Protein AF-A0A150QXA4-F1 (afdb_monomer_lite)

Organism: Sorangium cellulosum (NCBI:txid56)

pLDDT: mean 90.13, std 15.25, range [42.38, 98.69]

Foldseek 3Di:
DPPPDQDPDDPPVVLVVQLQVLLQVQLQVQLVLLLVLCVLAVCCCVPVVVCVPPPDDSSVSSSNVRSVVRRVLSSVLSNLLVVVVNVDPPRDPVVLVVLLVVLLVVQLVPQLVCQLVCVVPCQVVVCVPPDDPCNSSSSSSSVSNVVSNVRSNVCSSPDDPDDPPPPPDDD

Secondary structure (DSSP, 8-state):
----PPPPPPPHHHHHHHHHHHHHHHHHHHHHHHHHHHHH-HHIIIIIS-GGG-SS-HHHHHHHHHHHHHHHHHHHHHHHHHHHHHH-TT--HHHHHHHHHHHHHHHHHHHHHHHHHH-TT-HHHHTTTTS-TTHHHHHHHHHHHHHHHHHHHHHHHHS--------PPP-

Radius of gyration: 20.61 Å; chains: 1; bounding box: 60×39×61 Å

Structure (mmCIF, N/CA/C/O backbone):
data_AF-A0A150QXA4-F1
#
_entry.id   AF-A0A150QXA4-F1
#
loop_
_atom_site.group_PDB
_atom_site.id
_atom_site.type_symbol
_atom_site.label_atom_id
_atom_site.label_alt_id
_atom_site.label_comp_id
_atom_site.label_asym_id
_atom_site.label_entity_id
_atom_site.label_seq_id
_atom_site.pdbx_PDB_ins_code
_atom_site.Cartn_x
_atom_site.Cartn_y
_atom_site.Cartn_z
_atom_site.occupancy
_atom_site.B_iso_or_equiv
_atom_site.auth_seq_id
_atom_site.auth_comp_id
_atom_site.auth_asym_id
_atom_site.auth_atom_id
_atom_site.pdbx_PDB_model_num
ATOM 1 N N . MET A 1 1 ? -32.184 -6.847 35.045 1.00 42.38 1 MET A N 1
ATOM 2 C CA . MET A 1 1 ? -31.575 -6.091 33.926 1.00 42.38 1 MET A CA 1
ATOM 3 C C . MET A 1 1 ? -30.422 -5.272 34.480 1.00 42.38 1 MET A C 1
ATOM 5 O O . MET A 1 1 ? -30.675 -4.355 35.247 1.00 42.38 1 MET A O 1
ATOM 9 N N . ALA A 1 2 ? -29.173 -5.632 34.175 1.00 43.16 2 ALA A N 1
ATOM 10 C CA . ALA A 1 2 ? -28.029 -4.807 34.557 1.00 43.16 2 ALA A CA 1
ATOM 11 C C . ALA A 1 2 ? -28.034 -3.537 33.694 1.00 43.16 2 ALA A C 1
ATOM 13 O O . ALA A 1 2 ? -28.076 -3.630 32.467 1.00 43.16 2 ALA A O 1
ATOM 14 N N . ALA A 1 3 ? -28.041 -2.365 34.329 1.00 45.38 3 ALA A N 1
ATOM 15 C CA . ALA A 1 3 ? -27.929 -1.092 33.635 1.00 45.38 3 ALA A CA 1
ATOM 16 C C . ALA A 1 3 ? -26.586 -1.050 32.891 1.00 45.38 3 ALA A C 1
ATOM 18 O O . ALA A 1 3 ? -25.522 -1.082 33.513 1.00 45.38 3 ALA A O 1
ATOM 19 N N . VAL A 1 4 ? -26.636 -1.003 31.559 1.00 52.25 4 VAL A N 1
ATOM 20 C CA . VAL A 1 4 ? -25.461 -0.741 30.725 1.00 52.25 4 VAL A CA 1
ATOM 21 C C . VAL A 1 4 ? -25.002 0.671 31.068 1.00 52.25 4 VAL A C 1
ATOM 23 O O . VAL A 1 4 ? -25.661 1.646 30.714 1.00 52.25 4 VAL A O 1
ATOM 26 N N . ARG A 1 5 ? -23.907 0.794 31.827 1.00 49.06 5 ARG A N 1
ATOM 27 C CA . ARG A 1 5 ? -23.276 2.095 32.057 1.00 49.06 5 ARG A CA 1
ATOM 28 C C . ARG A 1 5 ? -22.765 2.602 30.706 1.00 49.06 5 ARG A C 1
ATOM 30 O O . ARG A 1 5 ? -21.935 1.914 30.110 1.00 49.06 5 ARG A O 1
ATOM 37 N N . PRO A 1 6 ? -23.205 3.781 30.232 1.00 49.62 6 PRO A N 1
ATOM 38 C CA . PRO A 1 6 ? -22.615 4.375 29.048 1.00 49.62 6 PRO A CA 1
ATOM 39 C C . PRO A 1 6 ? -21.125 4.579 29.310 1.00 49.62 6 PRO A C 1
ATOM 41 O O . PRO A 1 6 ? -20.728 5.158 30.326 1.00 49.62 6 PRO A O 1
ATOM 44 N N . ARG A 1 7 ? -20.287 4.046 28.418 1.00 56.09 7 ARG A N 1
ATOM 45 C CA . ARG A 1 7 ? -18.842 4.258 28.471 1.00 56.09 7 ARG A CA 1
ATOM 46 C C . ARG A 1 7 ? -18.612 5.765 28.372 1.00 56.09 7 ARG A C 1
ATOM 48 O O . ARG A 1 7 ? -19.102 6.387 27.432 1.00 56.09 7 ARG A O 1
ATOM 55 N N . ALA A 1 8 ? -17.923 6.346 29.356 1.00 56.44 8 ALA A N 1
ATOM 56 C CA . ALA A 1 8 ? -17.631 7.775 29.347 1.00 56.44 8 ALA A CA 1
ATOM 57 C C . ALA A 1 8 ? -16.996 8.143 27.993 1.00 56.44 8 ALA A C 1
ATOM 59 O O . ALA A 1 8 ? -16.079 7.429 27.564 1.00 56.44 8 ALA A O 1
ATOM 60 N N . PRO A 1 9 ? -17.490 9.188 27.304 1.00 56.94 9 PRO A N 1
ATOM 61 C CA . PRO A 1 9 ? -16.952 9.570 26.009 1.00 56.94 9 PRO A CA 1
ATOM 62 C C . PRO A 1 9 ? -15.449 9.802 26.162 1.00 56.94 9 PRO A C 1
ATOM 64 O O . PRO A 1 9 ? -15.004 10.462 27.107 1.00 56.94 9 PRO A O 1
ATOM 67 N N . ALA A 1 10 ? -14.652 9.217 25.267 1.00 61.78 10 ALA A N 1
ATOM 68 C CA . ALA A 1 10 ? -13.244 9.563 25.205 1.00 61.78 10 ALA A CA 1
ATOM 69 C C . ALA A 1 10 ? -13.154 11.080 25.002 1.00 61.78 10 ALA A C 1
ATOM 71 O O . ALA A 1 10 ? -13.918 11.666 24.234 1.00 61.78 10 ALA A O 1
ATOM 72 N N . SER A 1 11 ? -12.255 11.750 25.722 1.00 75.12 11 SER A N 1
ATOM 73 C CA . SER A 1 11 ? -12.032 13.164 25.450 1.00 75.12 11 SER A CA 1
ATOM 74 C C . SER A 1 11 ? -11.540 13.290 24.005 1.00 75.12 11 SER A C 1
ATOM 76 O O . SER A 1 11 ? -10.638 12.559 23.597 1.00 75.12 11 SER A O 1
ATOM 78 N N . ARG A 1 12 ? -12.116 14.221 23.234 1.00 83.50 12 ARG A N 1
ATOM 79 C CA . ARG A 1 12 ? -11.721 14.522 21.842 1.00 83.50 12 ARG A CA 1
ATOM 80 C C . ARG A 1 12 ? -10.200 14.472 21.573 1.00 83.50 12 ARG A C 1
ATOM 82 O O . ARG A 1 12 ? -9.815 13.886 20.565 1.00 83.50 12 ARG A O 1
ATOM 89 N N . PRO A 1 13 ? -9.304 14.983 22.450 1.00 90.56 13 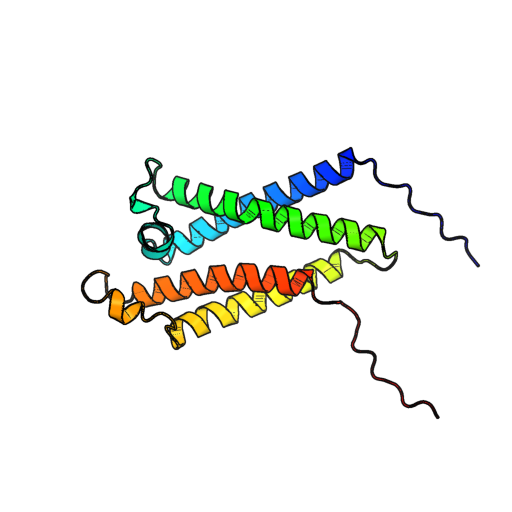PRO A N 1
ATOM 90 C CA . PRO A 1 13 ? -7.858 14.848 22.240 1.00 90.56 13 PRO A CA 1
ATOM 91 C C . PRO A 1 13 ? -7.348 13.399 22.172 1.00 90.56 13 PRO A C 1
ATOM 93 O O . PRO A 1 13 ? -6.421 13.123 21.416 1.00 90.56 13 PRO A O 1
ATOM 96 N N . ARG A 1 14 ? -7.936 12.458 22.920 1.00 90.25 14 ARG A N 1
ATOM 97 C CA . ARG A 1 14 ? -7.542 11.038 22.878 1.00 90.25 14 ARG A CA 1
ATOM 98 C C . ARG A 1 14 ? -7.927 10.379 21.555 1.00 90.25 14 ARG A C 1
ATOM 100 O O . ARG A 1 14 ? -7.162 9.568 21.046 1.00 90.25 14 ARG A O 1
ATOM 107 N N . GLU A 1 15 ? -9.078 10.739 20.993 1.00 92.38 15 GLU A N 1
ATOM 108 C CA . GLU A 1 15 ? -9.519 10.240 19.684 1.00 92.38 15 GLU A CA 1
ATOM 109 C C . GLU A 1 15 ? -8.608 10.753 18.567 1.00 92.38 15 GLU A C 1
ATOM 111 O O . GLU A 1 15 ? -8.138 9.968 17.745 1.00 92.38 15 GLU A O 1
ATOM 116 N N . TYR A 1 16 ? -8.271 12.046 18.585 1.00 95.12 16 TYR A N 1
ATOM 117 C CA . TYR A 1 16 ? -7.329 12.620 17.623 1.00 95.12 16 TYR A CA 1
ATOM 118 C C . TYR A 1 16 ? -5.933 12.015 17.741 1.00 95.12 16 TYR A C 1
ATOM 120 O O . TYR A 1 16 ? -5.324 11.699 16.721 1.00 95.12 16 TYR A O 1
ATOM 128 N N . LEU A 1 17 ? -5.446 11.782 18.964 1.00 96.56 17 LEU A N 1
ATOM 129 C CA . LEU A 1 17 ? -4.162 11.118 19.172 1.00 96.56 17 LEU A CA 1
ATOM 130 C C . LEU A 1 17 ? -4.175 9.683 18.632 1.00 96.56 17 LEU A C 1
ATOM 132 O O . LEU A 1 17 ? -3.204 9.261 18.012 1.00 96.56 17 LEU A O 1
ATOM 136 N N . ALA A 1 18 ? -5.273 8.945 18.815 1.00 95.50 18 ALA A N 1
ATOM 137 C CA . ALA A 1 18 ? -5.413 7.597 18.270 1.00 95.50 18 ALA A CA 1
ATOM 138 C C . ALA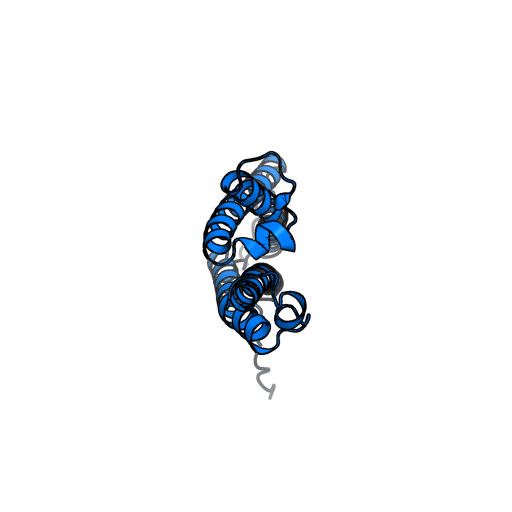 A 1 18 ? -5.416 7.600 16.732 1.00 95.50 18 ALA A C 1
ATOM 140 O O . ALA A 1 18 ? -4.721 6.791 16.118 1.00 95.50 18 ALA A O 1
ATOM 141 N N . ILE A 1 19 ? -6.148 8.526 16.104 1.00 97.25 19 ILE A N 1
ATOM 142 C CA . ILE A 1 19 ? -6.169 8.681 14.641 1.00 97.25 19 ILE A CA 1
ATOM 143 C C . ILE A 1 19 ? -4.775 9.040 14.121 1.00 97.25 19 ILE A C 1
ATOM 145 O O . ILE A 1 19 ? -4.310 8.419 13.167 1.00 97.25 19 ILE A O 1
ATOM 149 N N . LEU A 1 20 ? -4.084 9.982 14.771 1.00 98.19 20 LEU A N 1
ATOM 150 C CA . LEU A 1 20 ? -2.720 10.365 14.412 1.00 98.19 20 LEU A CA 1
ATOM 151 C C . LEU A 1 20 ? -1.751 9.184 14.551 1.00 98.19 20 LEU A C 1
ATOM 153 O O . LEU A 1 20 ? -0.982 8.917 13.633 1.00 98.19 20 LEU A O 1
ATOM 157 N N . ALA A 1 21 ? -1.818 8.439 15.656 1.00 97.88 21 ALA A N 1
ATOM 158 C CA . ALA A 1 21 ? -0.993 7.253 15.860 1.00 97.88 21 ALA A CA 1
ATOM 159 C C . ALA A 1 21 ? -1.254 6.185 14.784 1.00 97.88 21 ALA A C 1
ATOM 161 O O . ALA A 1 21 ? -0.310 5.620 14.238 1.00 97.88 21 ALA A O 1
ATOM 162 N N . GLY A 1 22 ? -2.522 5.954 14.427 1.00 97.75 22 GLY A N 1
ATOM 163 C CA . GLY A 1 22 ? -2.900 5.048 13.341 1.00 97.75 22 GLY A CA 1
ATOM 164 C C . GLY A 1 22 ? -2.372 5.494 11.979 1.00 97.75 22 GLY A C 1
ATOM 165 O O . GLY A 1 22 ? -1.823 4.681 11.237 1.00 97.75 22 GLY A O 1
ATOM 166 N N . ALA A 1 23 ? -2.488 6.788 11.670 1.00 98.38 23 ALA A N 1
ATOM 167 C CA . ALA A 1 23 ? -1.955 7.379 10.448 1.00 98.38 23 ALA A CA 1
ATOM 168 C C . ALA A 1 23 ? -0.435 7.201 10.357 1.00 98.38 23 ALA A C 1
ATOM 170 O O . ALA A 1 23 ? 0.058 6.692 9.355 1.00 98.38 23 ALA A O 1
ATOM 171 N N . LEU A 1 24 ? 0.304 7.548 11.415 1.00 98.62 24 LEU A N 1
ATOM 172 C CA . LEU A 1 24 ? 1.762 7.418 11.458 1.00 98.62 24 LEU A CA 1
ATOM 173 C C . LEU A 1 24 ? 2.218 5.958 11.354 1.00 98.62 24 LEU A C 1
ATOM 175 O O . LEU A 1 24 ? 3.157 5.671 10.614 1.00 98.62 24 LEU A O 1
ATOM 179 N N . ALA A 1 25 ? 1.540 5.032 12.039 1.00 98.06 25 ALA A N 1
ATOM 180 C CA . ALA A 1 25 ? 1.840 3.605 11.950 1.00 98.06 25 ALA A CA 1
ATOM 181 C C . ALA A 1 25 ? 1.628 3.071 10.524 1.00 98.06 25 ALA A C 1
ATOM 183 O O . ALA A 1 25 ? 2.506 2.408 9.975 1.00 98.06 25 ALA A O 1
ATOM 184 N N . ALA A 1 26 ? 0.503 3.414 9.888 1.00 98.00 26 ALA A N 1
ATOM 185 C CA . ALA A 1 26 ? 0.243 3.032 8.503 1.00 98.00 26 ALA A CA 1
ATOM 186 C C . ALA A 1 26 ? 1.219 3.696 7.523 1.00 98.00 26 ALA A C 1
ATOM 188 O O . ALA A 1 26 ? 1.635 3.057 6.562 1.00 98.00 26 ALA A O 1
ATOM 189 N N . GLY A 1 27 ? 1.631 4.941 7.779 1.00 98.56 27 GLY A N 1
ATOM 190 C CA . GLY A 1 27 ? 2.700 5.602 7.035 1.00 98.56 27 GLY A CA 1
ATOM 191 C C . GLY A 1 27 ? 4.017 4.830 7.132 1.00 98.56 27 GLY A C 1
ATOM 192 O O . GLY A 1 27 ? 4.623 4.514 6.112 1.00 98.56 27 GLY A O 1
ATOM 193 N N . ALA A 1 28 ? 4.446 4.444 8.335 1.00 98.69 28 ALA A N 1
ATOM 194 C CA . ALA A 1 28 ? 5.653 3.635 8.513 1.00 98.69 28 ALA A CA 1
ATOM 195 C C . ALA A 1 28 ? 5.556 2.286 7.773 1.00 98.69 28 ALA A C 1
ATOM 197 O O . ALA A 1 28 ? 6.488 1.900 7.068 1.00 98.69 28 ALA A O 1
ATOM 198 N N . CYS A 1 29 ? 4.410 1.601 7.856 1.00 98.06 29 CYS A N 1
ATOM 199 C CA . CYS A 1 29 ? 4.162 0.379 7.089 1.00 98.06 29 CYS A CA 1
ATOM 200 C C . CYS A 1 29 ? 4.196 0.621 5.572 1.00 98.06 29 CYS A C 1
ATOM 202 O O . CYS A 1 29 ? 4.790 -0.177 4.854 1.00 98.06 29 CYS A O 1
ATOM 204 N N . GLY A 1 30 ? 3.607 1.718 5.088 1.00 98.38 30 GLY A N 1
ATOM 205 C CA . GLY A 1 30 ? 3.629 2.104 3.677 1.00 98.38 30 GLY A CA 1
ATOM 206 C C . GLY A 1 30 ? 5.045 2.373 3.174 1.00 98.38 30 GLY A C 1
ATOM 207 O O . GLY A 1 30 ? 5.416 1.900 2.107 1.00 98.38 30 GLY A O 1
ATOM 208 N N . ALA A 1 31 ? 5.879 3.046 3.971 1.00 98.62 31 ALA A N 1
ATOM 209 C CA . ALA A 1 31 ? 7.287 3.251 3.646 1.00 98.62 31 ALA A CA 1
ATOM 210 C C . ALA A 1 31 ? 8.041 1.918 3.507 1.00 98.62 31 ALA A C 1
ATOM 212 O O . ALA A 1 31 ? 8.764 1.725 2.532 1.00 98.62 31 ALA A O 1
ATOM 213 N N . LEU A 1 32 ? 7.853 0.986 4.451 1.00 98.56 32 LEU A N 1
ATOM 214 C CA . LEU A 1 32 ? 8.477 -0.343 4.409 1.00 98.56 32 LEU A CA 1
ATOM 215 C C . LEU A 1 32 ? 7.984 -1.176 3.219 1.00 98.56 32 LEU A C 1
ATOM 217 O O . LEU A 1 32 ? 8.784 -1.807 2.530 1.00 98.56 32 LEU A O 1
ATOM 221 N N . PHE A 1 33 ? 6.680 -1.150 2.950 1.00 98.31 33 PHE A N 1
ATOM 222 C CA . PHE A 1 33 ? 6.076 -1.821 1.802 1.00 98.31 33 PHE A CA 1
ATOM 223 C C . PHE A 1 33 ? 6.646 -1.296 0.477 1.00 98.31 33 PHE A C 1
ATOM 225 O O . PHE A 1 33 ? 7.021 -2.078 -0.402 1.00 98.31 33 PHE A O 1
ATOM 232 N N . ASP A 1 34 ? 6.803 0.023 0.362 1.00 98.50 34 ASP A N 1
ATOM 233 C CA . ASP A 1 34 ? 7.397 0.657 -0.812 1.00 98.50 34 ASP A CA 1
ATOM 234 C C . ASP A 1 34 ? 8.890 0.306 -0.957 1.00 98.50 34 ASP A C 1
ATOM 236 O O . ASP A 1 34 ? 9.359 0.098 -2.073 1.00 98.50 34 ASP A O 1
ATOM 240 N N . GLN A 1 35 ? 9.640 0.117 0.139 1.00 98.62 35 GLN A N 1
ATOM 241 C CA . GLN A 1 35 ? 11.023 -0.384 0.053 1.00 98.62 35 GLN A CA 1
ATOM 242 C C . GLN A 1 35 ? 11.114 -1.802 -0.518 1.00 98.62 35 GLN A C 1
ATOM 244 O O . GLN A 1 35 ? 12.016 -2.085 -1.314 1.00 98.62 35 GLN A O 1
ATOM 249 N N . VAL A 1 36 ? 10.194 -2.688 -0.125 1.00 98.19 36 VAL A N 1
ATOM 250 C CA . VAL A 1 36 ? 10.130 -4.059 -0.651 1.00 98.19 36 VAL A CA 1
ATOM 251 C C . VAL A 1 36 ? 9.781 -4.029 -2.136 1.00 98.19 36 VAL A C 1
ATOM 253 O O . VAL A 1 36 ? 10.491 -4.615 -2.952 1.00 98.19 36 VAL A O 1
ATOM 256 N N . THR A 1 37 ? 8.732 -3.301 -2.512 1.00 98.19 37 THR A N 1
ATOM 257 C CA . THR A 1 37 ? 8.280 -3.245 -3.909 1.00 98.19 37 THR A CA 1
ATOM 258 C C . THR A 1 37 ? 9.269 -2.523 -4.827 1.00 98.19 37 THR A C 1
ATOM 260 O O . THR A 1 37 ? 9.428 -2.935 -5.973 1.00 98.19 37 THR A O 1
ATOM 263 N N . ALA A 1 38 ? 10.023 -1.536 -4.334 1.00 98.19 38 ALA A N 1
ATOM 264 C CA . ALA A 1 38 ? 11.097 -0.897 -5.101 1.00 98.19 38 ALA A CA 1
ATOM 265 C C . ALA A 1 38 ? 12.280 -1.836 -5.381 1.00 98.19 38 ALA A C 1
ATOM 267 O O . ALA A 1 38 ? 13.036 -1.611 -6.321 1.00 98.19 38 ALA A O 1
ATOM 268 N N . THR A 1 39 ? 12.446 -2.897 -4.586 1.00 98.00 39 THR A N 1
ATOM 269 C CA . THR A 1 39 ? 13.414 -3.967 -4.872 1.00 98.00 39 THR A CA 1
ATOM 270 C C . THR A 1 39 ? 12.884 -4.953 -5.919 1.00 98.00 39 THR A C 1
ATOM 272 O O . THR A 1 39 ? 13.674 -5.552 -6.639 1.00 98.00 39 THR A O 1
ATOM 275 N N . ILE A 1 40 ? 11.561 -5.103 -6.042 1.00 97.69 40 ILE A N 1
ATOM 276 C CA . ILE A 1 40 ? 10.925 -5.970 -7.047 1.00 97.69 40 ILE A CA 1
ATOM 277 C C . ILE A 1 40 ? 10.890 -5.278 -8.420 1.00 97.69 40 ILE A C 1
ATOM 279 O O . ILE A 1 40 ? 11.278 -5.875 -9.423 1.00 97.69 40 ILE A O 1
ATOM 283 N N . SER A 1 41 ? 10.444 -4.021 -8.481 1.00 98.06 41 SER A N 1
ATOM 284 C CA . SER A 1 41 ? 10.421 -3.224 -9.714 1.00 98.06 41 SER A CA 1
ATOM 285 C C . SER A 1 41 ? 10.764 -1.764 -9.418 1.00 98.06 41 SER A C 1
ATOM 287 O O . SER A 1 41 ? 9.906 -1.012 -8.946 1.00 98.06 41 SER A O 1
ATOM 289 N N . PRO A 1 42 ? 12.005 -1.340 -9.704 1.00 97.50 42 PRO A N 1
ATOM 290 C CA . PRO A 1 42 ? 12.372 0.071 -9.708 1.00 97.50 42 PRO A CA 1
ATOM 291 C C . PRO A 1 42 ? 11.556 0.892 -10.718 1.00 97.50 42 PRO A C 1
ATOM 293 O O . PRO A 1 42 ? 11.200 2.031 -10.428 1.00 97.50 42 PRO A O 1
ATOM 296 N N . GLU A 1 43 ? 11.203 0.300 -11.862 1.00 97.50 43 GLU A N 1
ATOM 297 C CA . GLU A 1 43 ? 10.453 0.935 -12.957 1.00 97.50 43 GLU A CA 1
ATOM 298 C C . GLU A 1 43 ? 9.065 1.401 -12.490 1.00 97.50 43 GLU A C 1
ATOM 300 O O . GLU A 1 43 ? 8.609 2.487 -12.843 1.00 97.50 43 GLU A O 1
ATOM 305 N N . TYR A 1 44 ? 8.424 0.640 -11.592 1.00 97.62 44 TYR A N 1
ATOM 306 C CA . TYR A 1 44 ? 7.156 1.040 -10.973 1.00 97.62 44 TYR A CA 1
ATOM 307 C C . TYR A 1 44 ? 7.242 2.385 -10.248 1.00 97.62 44 TYR A C 1
ATOM 309 O O . TYR A 1 44 ? 6.288 3.160 -10.233 1.00 97.62 44 TYR A O 1
ATOM 317 N N . PHE A 1 45 ? 8.395 2.684 -9.661 1.00 98.12 45 PHE A N 1
ATOM 318 C CA . PHE A 1 45 ? 8.607 3.923 -8.932 1.00 98.12 45 PHE A CA 1
ATOM 319 C C . PHE A 1 45 ? 9.140 5.038 -9.822 1.00 98.12 45 PHE A C 1
ATOM 321 O O . PHE A 1 45 ? 8.648 6.161 -9.741 1.00 98.12 45 PHE A O 1
ATOM 328 N N . LEU A 1 46 ? 10.134 4.739 -10.657 1.00 96.88 46 LEU A N 1
ATOM 329 C CA . LEU A 1 46 ? 10.755 5.724 -11.538 1.00 96.88 46 LEU A CA 1
ATOM 330 C C . LEU A 1 46 ? 9.756 6.245 -12.572 1.00 96.88 46 LEU A C 1
ATOM 332 O O . LEU A 1 46 ? 9.548 7.456 -12.639 1.00 96.88 46 LEU A O 1
ATOM 336 N N . ASP A 1 47 ? 9.087 5.329 -13.270 1.00 94.38 47 ASP A N 1
ATOM 337 C CA . ASP A 1 47 ? 8.182 5.654 -14.369 1.00 94.38 47 ASP A CA 1
ATOM 338 C C . ASP A 1 47 ? 6.737 5.730 -13.861 1.00 94.38 47 ASP A C 1
ATOM 340 O O . ASP A 1 47 ? 6.068 6.749 -14.019 1.00 94.38 47 ASP A O 1
ATOM 344 N N . GLY A 1 48 ? 6.271 4.692 -13.156 1.00 93.50 48 GLY A N 1
ATOM 345 C CA . GLY A 1 48 ? 4.870 4.588 -12.724 1.00 93.50 48 GLY A CA 1
ATOM 346 C C . GLY A 1 48 ? 4.448 5.621 -11.670 1.00 93.50 48 GLY A C 1
ATOM 347 O O . GLY A 1 48 ? 3.339 6.151 -11.722 1.00 93.50 48 GLY A O 1
ATOM 348 N N . LYS A 1 49 ? 5.332 5.937 -10.716 1.00 94.25 49 LYS A N 1
ATOM 349 C CA . LYS A 1 49 ? 5.116 6.979 -9.690 1.00 94.25 49 LYS A CA 1
ATOM 350 C C . LYS A 1 49 ? 5.861 8.288 -9.999 1.00 94.25 49 LYS A C 1
ATOM 352 O O . LYS A 1 49 ? 5.804 9.211 -9.188 1.00 94.25 49 LYS A O 1
ATOM 357 N N . GLY A 1 50 ? 6.548 8.378 -11.142 1.00 95.75 50 GLY A N 1
ATOM 358 C CA . GLY A 1 50 ? 7.241 9.590 -11.590 1.00 95.75 50 GLY A CA 1
ATOM 359 C C . GLY A 1 50 ? 8.432 10.008 -10.722 1.00 95.75 50 GLY A C 1
ATOM 360 O O . GLY A 1 50 ? 8.757 11.194 -10.651 1.00 95.75 50 GLY A O 1
ATOM 361 N N . LEU A 1 51 ? 9.086 9.069 -10.027 1.00 97.06 51 LEU A N 1
ATOM 362 C CA . LEU A 1 51 ? 10.211 9.392 -9.142 1.00 97.06 51 LEU A CA 1
ATOM 363 C C . LEU A 1 51 ? 11.529 9.641 -9.882 1.00 97.06 51 LEU A C 1
ATOM 365 O O . LEU A 1 51 ? 12.481 10.091 -9.248 1.00 97.06 51 LEU A O 1
ATOM 369 N N . ALA A 1 52 ? 11.587 9.424 -11.200 1.00 94.19 52 ALA A N 1
ATOM 370 C CA . ALA A 1 52 ? 12.756 9.770 -12.010 1.00 94.19 52 ALA A CA 1
ATOM 371 C C . ALA A 1 52 ? 13.114 11.270 -11.937 1.00 94.19 52 ALA A C 1
ATOM 373 O O . ALA A 1 52 ? 14.284 11.629 -12.014 1.00 94.19 52 ALA A O 1
ATOM 374 N N . ALA A 1 53 ? 12.118 12.141 -11.732 1.00 93.81 53 ALA A N 1
ATOM 375 C CA . ALA A 1 53 ? 12.307 13.586 -11.594 1.00 93.81 53 ALA A CA 1
ATOM 376 C C . ALA A 1 53 ? 12.549 14.048 -10.141 1.00 93.81 53 ALA A C 1
ATOM 378 O O . ALA A 1 53 ? 12.609 15.248 -9.872 1.00 93.81 53 ALA A O 1
ATOM 379 N N . SER A 1 54 ? 12.637 13.126 -9.176 1.00 95.25 54 SER A N 1
ATOM 380 C CA . SER A 1 54 ? 12.820 13.490 -7.770 1.00 95.25 54 SER A CA 1
ATOM 381 C C . SER A 1 54 ? 14.234 14.009 -7.504 1.00 95.25 54 SER A C 1
ATOM 383 O O . SER A 1 54 ? 15.215 13.413 -7.935 1.00 95.25 54 SER A O 1
ATOM 385 N N . SER A 1 55 ? 14.350 15.082 -6.716 1.00 95.06 55 SER A N 1
ATOM 386 C CA . SER A 1 55 ? 15.638 15.560 -6.193 1.00 95.06 55 SER A CA 1
ATOM 387 C C . SER A 1 55 ? 16.147 14.749 -4.995 1.00 95.06 55 SER A C 1
ATOM 389 O O . SER A 1 55 ? 17.287 14.924 -4.568 1.00 95.06 55 SER A O 1
ATOM 391 N N . LEU A 1 56 ? 15.309 13.878 -4.424 1.00 96.44 56 LEU A N 1
ATOM 392 C CA . LEU A 1 56 ? 15.686 13.016 -3.309 1.00 96.44 56 LEU A CA 1
ATOM 393 C C . LEU A 1 56 ? 16.371 11.740 -3.821 1.00 96.44 56 LEU A C 1
ATOM 395 O O . LEU A 1 56 ? 15.989 11.219 -4.871 1.00 96.44 56 LEU A O 1
ATOM 399 N N . PRO A 1 57 ? 17.302 11.150 -3.047 1.00 97.88 57 PRO A N 1
ATOM 400 C CA . PRO A 1 57 ? 17.814 9.816 -3.338 1.00 97.88 57 PRO A CA 1
ATOM 401 C C . PRO A 1 57 ? 16.668 8.811 -3.495 1.00 97.88 57 PRO A C 1
ATOM 403 O O . PRO A 1 57 ? 15.743 8.801 -2.680 1.00 97.88 57 PRO A O 1
ATOM 406 N N . PHE A 1 58 ? 16.749 7.932 -4.500 1.00 97.44 58 PHE A N 1
ATOM 407 C CA . PHE A 1 58 ? 15.655 7.037 -4.903 1.00 97.44 58 PHE A CA 1
ATOM 408 C C . PHE A 1 58 ? 14.970 6.332 -3.723 1.00 97.44 58 PHE A C 1
ATOM 410 O O . PHE A 1 58 ? 13.758 6.429 -3.550 1.00 97.44 58 PHE A O 1
ATOM 417 N N . ARG A 1 59 ? 15.742 5.686 -2.840 1.00 98.06 59 ARG A N 1
ATOM 418 C CA . ARG A 1 59 ? 15.200 4.959 -1.679 1.00 98.06 59 ARG A CA 1
ATOM 419 C C . ARG A 1 59 ? 14.468 5.872 -0.691 1.00 98.06 59 ARG A C 1
ATOM 421 O O . ARG A 1 59 ? 13.465 5.452 -0.118 1.00 98.06 59 ARG A O 1
ATOM 428 N N . LEU A 1 60 ? 14.914 7.117 -0.530 1.00 98.44 60 LEU A N 1
ATOM 429 C CA . LEU A 1 60 ? 14.243 8.103 0.314 1.00 98.44 60 LEU A CA 1
ATOM 430 C C . LEU A 1 60 ? 12.957 8.620 -0.344 1.00 98.44 60 LEU A C 1
ATOM 432 O O . LEU A 1 60 ? 11.933 8.706 0.329 1.00 98.44 60 LEU A O 1
ATOM 436 N N . ALA A 1 61 ? 12.979 8.893 -1.653 1.00 98.44 61 ALA A N 1
ATOM 437 C CA . ALA A 1 61 ? 11.787 9.273 -2.414 1.00 98.44 61 ALA A CA 1
ATOM 438 C C . ALA A 1 61 ? 10.702 8.182 -2.344 1.00 98.44 61 ALA A C 1
ATOM 440 O O . ALA A 1 61 ? 9.530 8.476 -2.099 1.00 98.44 61 ALA A O 1
ATOM 441 N N . VAL A 1 62 ? 11.107 6.916 -2.479 1.00 98.50 62 VAL A N 1
ATOM 442 C CA . VAL A 1 62 ? 10.256 5.727 -2.322 1.00 98.50 62 VAL A CA 1
ATOM 443 C C . VAL A 1 62 ? 9.669 5.655 -0.910 1.00 98.50 62 VAL A C 1
ATOM 445 O O . VAL A 1 62 ? 8.453 5.572 -0.761 1.00 98.50 62 VAL A O 1
ATOM 448 N N . ALA A 1 63 ? 10.505 5.747 0.135 1.00 98.56 63 ALA A N 1
ATOM 449 C CA . ALA A 1 63 ? 10.041 5.707 1.525 1.00 98.56 63 ALA A CA 1
ATOM 450 C C . ALA A 1 63 ? 9.044 6.833 1.821 1.00 98.56 63 ALA A C 1
ATOM 452 O O . ALA A 1 63 ? 8.009 6.600 2.439 1.00 98.56 63 ALA A O 1
ATOM 453 N N . TRP A 1 64 ? 9.340 8.047 1.353 1.00 98.44 64 TRP A N 1
ATOM 454 C CA . TRP A 1 64 ? 8.482 9.210 1.537 1.00 98.44 64 TRP A CA 1
ATOM 455 C C . TRP A 1 64 ? 7.140 9.063 0.818 1.00 98.44 64 TRP A C 1
ATOM 457 O O . TRP A 1 64 ? 6.094 9.396 1.378 1.00 98.44 64 TRP A O 1
ATOM 467 N N . THR A 1 65 ? 7.155 8.518 -0.399 1.00 98.06 65 THR A N 1
ATOM 468 C CA . THR A 1 65 ? 5.940 8.245 -1.173 1.00 98.06 65 THR A CA 1
ATOM 469 C C . THR A 1 65 ? 5.059 7.224 -0.460 1.00 98.06 65 THR A C 1
ATOM 471 O O . THR A 1 65 ? 3.879 7.497 -0.227 1.00 98.06 65 THR A O 1
ATOM 474 N N . GLY A 1 66 ? 5.641 6.104 -0.022 1.00 98.06 66 GLY A N 1
ATOM 475 C CA . GLY A 1 66 ? 4.935 5.080 0.748 1.00 98.06 66 GLY A CA 1
ATOM 476 C C . GLY A 1 66 ? 4.396 5.611 2.074 1.00 98.06 66 GLY A C 1
ATOM 477 O O . GLY A 1 66 ? 3.242 5.361 2.423 1.00 98.06 66 GLY A O 1
ATOM 478 N N . PHE A 1 67 ? 5.188 6.426 2.779 1.00 98.69 67 PHE A N 1
ATOM 479 C CA . PHE A 1 67 ? 4.771 7.074 4.019 1.00 98.69 67 PHE A CA 1
ATOM 480 C C . PHE A 1 67 ? 3.525 7.932 3.817 1.00 98.69 67 PHE A C 1
ATOM 482 O O . PHE A 1 67 ? 2.510 7.715 4.479 1.00 98.69 67 PHE A O 1
ATOM 489 N N . ARG A 1 68 ? 3.565 8.857 2.851 1.00 98.12 68 ARG A N 1
ATOM 490 C CA . ARG A 1 68 ? 2.432 9.736 2.529 1.00 98.12 68 ARG A CA 1
ATOM 491 C C . ARG A 1 68 ? 1.202 8.960 2.072 1.00 98.12 68 ARG A C 1
ATOM 493 O O . ARG A 1 68 ? 0.095 9.338 2.443 1.00 98.12 68 ARG A O 1
ATOM 500 N N . GLY A 1 69 ? 1.392 7.889 1.303 1.00 95.94 69 GLY A N 1
ATOM 501 C CA . GLY A 1 69 ? 0.306 7.012 0.869 1.00 95.94 69 GLY A CA 1
ATOM 502 C C . GLY A 1 69 ? -0.367 6.265 2.027 1.00 95.94 69 GLY A C 1
ATOM 503 O O . GLY A 1 69 ? -1.578 6.051 1.993 1.00 95.94 69 GLY A O 1
ATOM 504 N N . GLY A 1 70 ? 0.391 5.906 3.068 1.00 97.50 70 GLY A N 1
ATOM 505 C CA . GLY A 1 70 ? -0.117 5.197 4.245 1.00 97.50 70 GLY A CA 1
ATOM 506 C C . GLY A 1 70 ? -0.902 6.072 5.229 1.00 97.50 70 GLY A C 1
ATOM 507 O O . GLY A 1 70 ? -1.858 5.587 5.835 1.00 97.50 70 GLY A O 1
ATOM 508 N N . LEU A 1 71 ? -0.560 7.361 5.361 1.00 98.12 71 LEU A N 1
ATOM 509 C CA . LEU A 1 71 ? -1.209 8.286 6.308 1.00 98.12 71 LEU A CA 1
ATOM 510 C C . LEU A 1 71 ? -2.751 8.313 6.214 1.00 98.12 71 LEU A C 1
ATOM 512 O O . LEU A 1 71 ? -3.401 8.047 7.232 1.00 98.12 71 LEU A O 1
ATOM 516 N N . PRO A 1 72 ? -3.373 8.609 5.048 1.00 97.56 72 PRO A N 1
ATOM 517 C CA . PRO A 1 72 ? -4.832 8.682 4.955 1.00 97.56 72 PRO A CA 1
ATOM 518 C C . PRO A 1 72 ? -5.494 7.328 5.225 1.00 97.56 72 PRO A C 1
ATOM 520 O O . PRO A 1 72 ? -6.570 7.279 5.820 1.00 97.56 72 PRO A O 1
ATOM 523 N N . LEU A 1 73 ? -4.840 6.225 4.846 1.00 95.81 73 LEU A N 1
ATOM 524 C CA . LEU A 1 73 ? -5.355 4.880 5.077 1.00 95.81 73 LEU A CA 1
ATOM 525 C C . LEU A 1 73 ? -5.378 4.541 6.573 1.00 95.81 73 LEU A C 1
ATOM 527 O O . LEU A 1 73 ? -6.390 4.055 7.072 1.00 95.81 73 LEU A O 1
ATOM 531 N N . GLY A 1 74 ? -4.308 4.846 7.310 1.00 96.94 74 GLY A N 1
ATOM 532 C CA . GLY A 1 74 ? -4.259 4.638 8.760 1.00 96.94 74 GLY A CA 1
ATOM 533 C C . GLY A 1 74 ? -5.261 5.502 9.522 1.00 96.94 74 GLY A C 1
ATOM 534 O O . GLY A 1 74 ? -5.940 5.009 10.425 1.00 96.94 74 GLY A O 1
ATOM 535 N N . ALA A 1 75 ? -5.413 6.768 9.116 1.00 97.56 75 ALA A N 1
ATOM 536 C CA . ALA A 1 75 ? -6.424 7.657 9.679 1.00 97.56 75 ALA A CA 1
ATOM 537 C C . ALA A 1 75 ? -7.844 7.106 9.462 1.00 97.56 75 ALA A C 1
ATOM 539 O O . ALA A 1 75 ? -8.644 7.075 10.400 1.00 97.56 75 ALA A O 1
ATOM 540 N N . LEU A 1 76 ? -8.137 6.615 8.252 1.00 96.94 76 LEU A N 1
ATOM 541 C CA . LEU A 1 76 ? -9.417 5.997 7.911 1.00 96.94 76 LEU A CA 1
ATOM 542 C C . LEU A 1 76 ? -9.681 4.744 8.752 1.00 96.94 76 LEU A C 1
ATOM 544 O O . LEU A 1 76 ? -10.734 4.641 9.378 1.00 96.94 76 LEU A O 1
ATOM 548 N N . VAL A 1 77 ? -8.732 3.804 8.779 1.00 96.44 77 VAL A N 1
ATOM 549 C CA . VAL A 1 77 ? -8.839 2.542 9.527 1.00 96.44 77 VAL A CA 1
ATOM 550 C C . VAL A 1 77 ? -9.136 2.841 10.996 1.00 96.44 77 VAL A C 1
ATOM 552 O O . VAL A 1 77 ? -10.159 2.396 11.519 1.00 96.44 77 VAL A O 1
ATOM 555 N N . THR A 1 78 ? -8.308 3.652 11.659 1.00 96.19 78 THR A N 1
ATOM 556 C CA . THR A 1 78 ? -8.509 3.955 13.081 1.00 96.19 78 THR A CA 1
ATOM 557 C C . THR A 1 78 ? -9.787 4.757 13.326 1.00 96.19 78 THR A C 1
ATOM 559 O O . THR A 1 78 ? -10.519 4.449 14.266 1.00 96.19 78 THR A O 1
ATOM 562 N N . GLY A 1 79 ? -10.117 5.730 12.471 1.00 95.50 79 GLY A N 1
ATOM 563 C CA . GLY A 1 79 ? -11.351 6.511 12.587 1.00 95.50 79 GLY A CA 1
ATOM 564 C C . GLY A 1 79 ? -12.611 5.647 12.490 1.00 95.50 79 GLY A C 1
ATOM 565 O O . GLY A 1 79 ? -13.503 5.746 13.335 1.00 95.50 79 GLY A O 1
ATOM 566 N N . VAL A 1 80 ? -12.665 4.730 11.517 1.00 95.06 80 VAL A N 1
ATOM 567 C CA . VAL A 1 80 ? -13.772 3.770 11.387 1.00 95.06 80 VAL A CA 1
ATOM 568 C C . VAL A 1 80 ? -13.838 2.854 12.605 1.00 95.06 80 VAL A C 1
ATOM 570 O O . VAL A 1 80 ? -14.926 2.574 13.106 1.00 95.06 80 VAL A O 1
ATOM 573 N N . ALA A 1 81 ? -12.696 2.401 13.113 1.00 94.12 81 ALA A N 1
ATOM 574 C CA . ALA A 1 81 ? -12.662 1.532 14.277 1.00 94.12 81 ALA A CA 1
ATOM 575 C C . ALA A 1 81 ? -13.206 2.216 15.539 1.00 94.12 81 ALA A C 1
ATOM 577 O O . ALA A 1 81 ? -14.034 1.633 16.239 1.00 94.12 81 ALA A O 1
ATOM 578 N N . LEU A 1 82 ? -12.808 3.470 15.788 1.00 93.88 82 LEU A N 1
ATOM 579 C CA . LEU A 1 82 ? -13.340 4.286 16.882 1.00 93.88 82 LEU A CA 1
ATOM 580 C C . LEU A 1 82 ? -14.852 4.489 16.734 1.00 93.88 82 LEU A C 1
ATOM 582 O O . LEU A 1 82 ? -15.594 4.282 17.693 1.00 93.88 82 LEU A O 1
ATOM 586 N N . LEU A 1 83 ? -15.327 4.796 15.522 1.00 92.62 83 LEU A N 1
ATOM 587 C CA . LEU A 1 83 ? -16.755 4.951 15.246 1.00 92.62 83 LEU A CA 1
ATOM 588 C C . LEU A 1 83 ? -17.542 3.663 15.525 1.00 92.62 83 LEU A C 1
ATOM 590 O O . LEU A 1 83 ? -18.622 3.705 16.115 1.00 92.62 83 LEU A O 1
ATOM 594 N N . ARG A 1 84 ? -17.016 2.505 15.108 1.00 91.06 84 ARG A N 1
ATOM 595 C CA . ARG A 1 84 ? -17.653 1.199 15.348 1.00 91.06 84 ARG A CA 1
ATOM 596 C C . ARG A 1 84 ? -17.639 0.836 16.831 1.00 91.06 84 ARG A C 1
ATOM 598 O O . ARG A 1 84 ? -18.656 0.361 17.330 1.00 91.06 84 ARG A O 1
ATOM 605 N N . ALA A 1 85 ? -16.536 1.101 17.529 1.00 90.31 85 ALA A N 1
ATOM 606 C CA . ALA A 1 85 ? -16.413 0.884 18.967 1.00 90.31 85 ALA A CA 1
ATOM 607 C C . ALA A 1 85 ? -17.380 1.764 19.775 1.00 90.31 85 ALA A C 1
ATOM 609 O O . ALA A 1 85 ? -17.955 1.296 20.752 1.00 90.31 85 ALA A O 1
ATOM 610 N N . ALA A 1 86 ? -17.601 3.011 19.349 1.00 89.12 86 ALA A N 1
ATOM 611 C CA . ALA A 1 86 ? -18.545 3.924 19.993 1.00 89.12 86 ALA A CA 1
ATOM 612 C C . ALA A 1 86 ? -20.018 3.530 19.774 1.00 89.12 86 ALA A C 1
ATOM 614 O O . ALA A 1 86 ? -20.875 3.882 20.578 1.00 89.12 86 ALA A O 1
ATOM 615 N N . ARG A 1 87 ? -20.325 2.807 18.686 1.00 87.75 87 ARG A N 1
ATOM 616 C CA . ARG A 1 87 ? -21.695 2.414 18.307 1.00 87.75 87 ARG A CA 1
ATOM 617 C C . ARG A 1 87 ? -22.090 0.997 18.731 1.00 87.75 87 ARG A C 1
ATOM 619 O O . ARG A 1 87 ? -23.238 0.615 18.518 1.00 87.75 87 ARG A O 1
ATOM 626 N N . SER A 1 88 ? -21.166 0.188 19.248 1.00 83.81 88 SER A N 1
ATOM 627 C CA . SER A 1 88 ? -21.434 -1.220 19.549 1.00 83.81 88 SER A CA 1
ATOM 628 C C . SER A 1 88 ? -20.591 -1.743 20.706 1.00 83.81 88 SER A C 1
ATOM 630 O O . SER A 1 88 ? -19.379 -1.912 20.577 1.00 83.81 88 SER A O 1
ATOM 632 N N . ASP A 1 89 ? -21.260 -2.156 21.782 1.00 80.50 89 ASP A N 1
ATOM 633 C CA . ASP A 1 89 ? -20.630 -2.851 22.915 1.00 80.50 89 ASP A CA 1
ATOM 634 C C . ASP A 1 89 ? -20.075 -4.234 22.533 1.00 80.50 89 ASP A C 1
ATOM 636 O O . ASP A 1 89 ? -19.282 -4.825 23.263 1.00 80.50 89 ASP A O 1
ATOM 640 N N . ARG A 1 90 ? -20.473 -4.761 21.366 1.00 86.31 90 ARG A N 1
ATOM 641 C CA . ARG A 1 90 ? -19.996 -6.042 20.822 1.00 86.31 90 ARG A CA 1
ATOM 642 C C . ARG A 1 90 ? -18.774 -5.886 19.913 1.00 86.31 90 ARG A C 1
ATOM 644 O O . ARG A 1 90 ? -18.340 -6.869 19.312 1.00 86.31 90 ARG A O 1
ATOM 651 N N . PHE A 1 91 ? -18.238 -4.675 19.747 1.00 89.12 91 PHE A N 1
ATOM 652 C CA . PHE A 1 91 ? -17.074 -4.459 18.895 1.00 89.12 91 PHE A CA 1
ATOM 653 C C . PHE A 1 91 ? -15.827 -5.135 19.481 1.00 89.12 91 PHE A C 1
ATOM 655 O O . PHE A 1 91 ? -15.338 -4.776 20.550 1.00 89.12 91 PHE A O 1
ATOM 662 N N . SER A 1 92 ? -15.289 -6.105 18.742 1.00 91.81 92 SER A N 1
ATOM 663 C CA . SER A 1 92 ? -14.037 -6.781 19.076 1.00 91.81 92 SER A CA 1
ATOM 664 C C . SER A 1 92 ? -12.932 -6.325 18.133 1.00 91.81 92 SER A C 1
ATOM 666 O O . SER A 1 92 ? -12.937 -6.664 16.948 1.00 91.81 92 SER A O 1
ATOM 668 N N . TRP A 1 93 ? -11.947 -5.607 18.679 1.00 91.25 93 TRP A N 1
ATOM 669 C CA . TRP A 1 93 ? -10.746 -5.183 17.953 1.00 91.25 93 TRP A CA 1
ATOM 670 C C . TRP A 1 93 ? -10.022 -6.355 17.293 1.00 91.25 93 TRP A C 1
ATOM 672 O O . TRP A 1 93 ? -9.639 -6.269 16.132 1.00 91.25 93 TRP A O 1
ATOM 682 N N . ARG A 1 94 ? -9.885 -7.477 18.009 1.00 93.75 94 ARG A N 1
ATOM 683 C CA . ARG A 1 94 ? -9.191 -8.670 17.505 1.00 93.75 94 ARG A CA 1
ATOM 684 C C . ARG A 1 94 ? -9.897 -9.258 16.287 1.00 93.75 94 ARG A C 1
ATOM 686 O O . ARG A 1 94 ? -9.248 -9.512 15.280 1.00 93.75 94 ARG A O 1
ATOM 693 N N . ALA A 1 95 ? -11.217 -9.438 16.361 1.00 93.12 95 ALA A N 1
ATOM 694 C CA . ALA A 1 95 ? -11.994 -9.982 15.247 1.00 93.12 95 ALA A CA 1
ATOM 695 C C . ALA A 1 95 ? -12.008 -9.027 14.043 1.00 93.12 9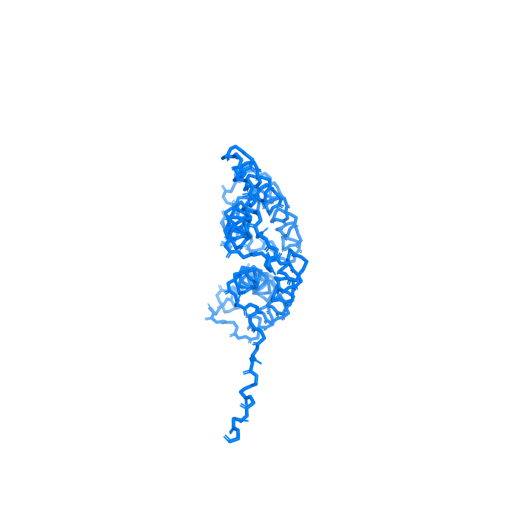5 ALA A C 1
ATOM 697 O O . ALA A 1 95 ? -11.915 -9.458 12.895 1.00 93.12 95 ALA A O 1
ATOM 698 N N . TRP A 1 96 ? -12.088 -7.721 14.306 1.00 93.75 96 TRP A N 1
ATOM 699 C CA . TRP A 1 96 ? -12.067 -6.700 13.268 1.00 93.75 96 TRP A CA 1
ATOM 700 C C . TRP A 1 96 ? -10.718 -6.649 12.535 1.00 93.75 96 TRP A C 1
ATOM 702 O O . TRP A 1 96 ? -10.702 -6.681 11.307 1.00 93.75 96 TRP A O 1
ATOM 712 N N . LEU A 1 97 ? -9.601 -6.673 13.270 1.00 93.88 97 LEU A N 1
ATOM 713 C CA . LEU A 1 97 ? -8.255 -6.729 12.694 1.00 93.88 97 LEU A CA 1
ATOM 714 C C . LEU A 1 97 ? -7.998 -8.042 11.950 1.00 93.88 97 LEU A C 1
ATOM 716 O O . LEU A 1 97 ? -7.490 -8.004 10.837 1.00 93.88 97 LEU A O 1
ATOM 720 N N . ALA A 1 98 ? -8.390 -9.193 12.507 1.00 94.81 98 ALA A N 1
ATOM 721 C CA . ALA A 1 98 ? -8.218 -10.488 11.840 1.00 94.81 98 ALA A CA 1
ATOM 722 C C . ALA A 1 98 ? -8.899 -10.518 10.463 1.00 94.81 98 ALA A C 1
ATOM 724 O O . ALA A 1 98 ? -8.342 -11.027 9.495 1.00 94.81 98 ALA A O 1
ATOM 725 N N . ARG A 1 99 ? -10.079 -9.907 10.358 1.00 94.94 99 ARG A N 1
ATOM 726 C CA . ARG A 1 99 ? -10.810 -9.770 9.098 1.00 94.94 99 ARG A CA 1
ATOM 727 C C . ARG A 1 99 ? -10.124 -8.832 8.107 1.00 94.94 99 ARG A C 1
ATOM 729 O O . ARG A 1 99 ? -10.096 -9.147 6.921 1.00 94.94 99 ARG A O 1
ATOM 736 N N . ILE A 1 100 ? -9.555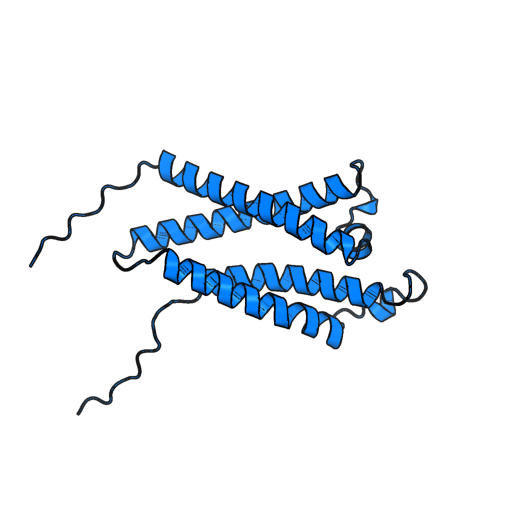 -7.719 8.578 1.00 96.06 100 ILE A N 1
ATOM 737 C CA . ILE A 1 100 ? -8.723 -6.847 7.737 1.00 96.06 100 ILE A CA 1
ATOM 738 C C . ILE A 1 100 ? -7.526 -7.624 7.199 1.00 96.06 100 ILE A C 1
ATOM 740 O O . ILE A 1 100 ? -7.292 -7.612 5.997 1.00 96.06 100 ILE A O 1
ATOM 744 N N . MET A 1 101 ? -6.822 -8.355 8.063 1.00 96.62 101 MET A N 1
ATOM 745 C CA . MET A 1 101 ? -5.662 -9.151 7.664 1.00 96.62 101 MET A CA 1
ATOM 746 C C . MET A 1 101 ? -6.030 -10.268 6.684 1.00 96.62 101 MET A C 1
ATOM 748 O O . MET A 1 101 ? -5.294 -10.495 5.731 1.00 96.62 101 MET A O 1
ATOM 752 N N . ALA A 1 102 ? -7.176 -10.931 6.867 1.00 96.75 102 ALA A N 1
ATOM 753 C CA . ALA A 1 102 ? -7.655 -11.957 5.9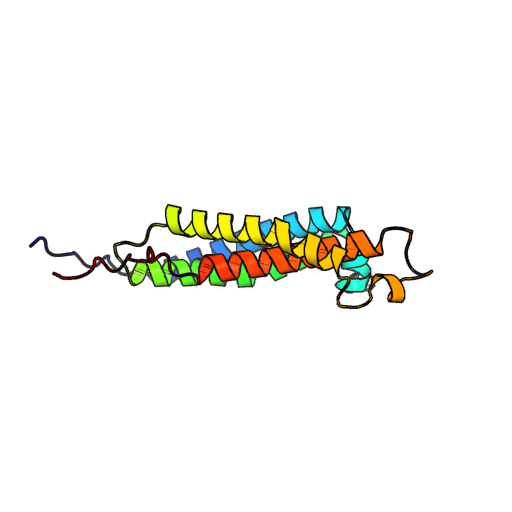43 1.00 96.75 102 ALA A CA 1
ATOM 754 C C . ALA A 1 102 ? -7.988 -11.375 4.558 1.00 96.75 102 ALA A C 1
ATOM 756 O O . ALA A 1 102 ? -7.550 -11.914 3.544 1.00 96.75 102 ALA A O 1
ATOM 757 N N . ALA A 1 103 ? -8.715 -10.252 4.510 1.00 97.38 103 ALA A N 1
ATOM 758 C CA . ALA A 1 103 ? -9.031 -9.567 3.257 1.00 97.38 103 ALA A CA 1
ATOM 759 C C . ALA A 1 103 ? -7.766 -9.033 2.562 1.00 97.38 103 ALA A C 1
ATOM 761 O O . ALA A 1 103 ? -7.625 -9.172 1.349 1.00 97.38 103 ALA A O 1
ATOM 762 N N . LEU A 1 104 ? -6.824 -8.482 3.333 1.00 97.75 104 LEU A N 1
ATOM 763 C CA . LEU A 1 104 ? -5.515 -8.047 2.854 1.00 97.75 104 LEU A CA 1
ATOM 764 C C . LEU A 1 104 ? -4.713 -9.205 2.256 1.00 97.75 104 LEU A C 1
ATOM 766 O O . LEU A 1 104 ? -4.240 -9.088 1.132 1.00 97.75 104 LEU A O 1
ATOM 770 N N . ALA A 1 105 ? -4.596 -10.328 2.965 1.00 97.88 105 ALA A N 1
ATOM 771 C CA . ALA A 1 105 ? -3.871 -11.500 2.482 1.00 97.88 105 ALA A CA 1
ATOM 772 C C . ALA A 1 105 ? -4.483 -12.054 1.185 1.00 97.88 105 ALA A C 1
ATOM 774 O O . ALA A 1 105 ? -3.757 -12.325 0.231 1.00 97.88 105 ALA A O 1
ATOM 775 N N . ALA A 1 106 ? -5.815 -12.160 1.120 1.00 98.00 106 ALA A N 1
ATOM 776 C CA . ALA A 1 106 ? -6.511 -12.608 -0.083 1.00 98.00 106 ALA A CA 1
ATOM 777 C C . ALA A 1 106 ? -6.259 -11.667 -1.275 1.00 98.00 106 ALA A C 1
ATOM 779 O O . ALA A 1 106 ? -5.908 -12.123 -2.362 1.00 98.00 106 ALA A O 1
ATOM 780 N N . ALA A 1 107 ? -6.376 -10.352 -1.071 1.00 98.19 107 ALA A N 1
ATOM 781 C CA . ALA A 1 107 ? -6.152 -9.371 -2.129 1.00 98.19 107 ALA A CA 1
ATOM 782 C C . ALA A 1 107 ? -4.681 -9.322 -2.586 1.00 98.19 107 ALA A C 1
ATOM 784 O O . ALA A 1 107 ? -4.419 -9.240 -3.784 1.00 98.19 107 ALA A O 1
ATOM 785 N N . LEU A 1 108 ? -3.720 -9.443 -1.663 1.00 97.81 108 LEU A N 1
ATOM 786 C CA . LEU A 1 108 ? -2.291 -9.522 -1.989 1.00 97.81 108 LEU A CA 1
ATOM 787 C C . LEU A 1 108 ? -1.918 -10.799 -2.751 1.00 97.81 108 LEU A C 1
ATOM 789 O O . LEU A 1 108 ? -0.952 -10.775 -3.504 1.00 97.81 108 LEU A O 1
ATOM 793 N N . ALA A 1 109 ? -2.662 -11.894 -2.592 1.00 97.06 109 ALA A N 1
ATOM 794 C CA . ALA A 1 109 ? -2.453 -13.106 -3.383 1.00 97.06 109 ALA A CA 1
ATOM 795 C C . ALA A 1 109 ? -3.053 -12.983 -4.795 1.00 97.06 109 ALA A C 1
ATOM 797 O O . ALA A 1 109 ? -2.432 -13.387 -5.777 1.00 97.06 109 ALA A O 1
ATOM 798 N N . VAL A 1 110 ? -4.256 -12.411 -4.907 1.00 98.19 110 VAL A N 1
ATOM 799 C CA . VAL A 1 110 ? -5.024 -12.399 -6.162 1.00 98.19 110 VAL A CA 1
ATOM 800 C C . VAL A 1 110 ? -4.617 -11.253 -7.086 1.00 98.19 110 VAL A C 1
ATOM 802 O O . VAL A 1 110 ? -4.383 -11.477 -8.271 1.00 98.19 110 VAL A O 1
ATOM 805 N N . CYS A 1 111 ? -4.519 -10.021 -6.581 1.00 98.38 111 CYS A N 1
ATOM 806 C CA . CYS A 1 111 ? -4.331 -8.844 -7.432 1.00 98.38 111 CYS A CA 1
ATOM 807 C C . CYS A 1 111 ? -3.020 -8.863 -8.240 1.00 98.38 111 CYS A C 1
ATOM 809 O O . CYS A 1 111 ? -3.085 -8.583 -9.438 1.00 98.38 111 CYS A O 1
ATOM 811 N N . PRO A 1 112 ? -1.847 -9.225 -7.679 1.00 98.06 112 PRO A N 1
ATOM 812 C CA . PRO A 1 112 ? -0.618 -9.333 -8.469 1.00 98.06 112 PRO A CA 1
ATOM 813 C C . PRO A 1 112 ? -0.708 -10.404 -9.554 1.00 98.06 112 PRO A C 1
ATOM 815 O O . PRO A 1 112 ? -0.262 -10.166 -10.674 1.00 98.06 112 PRO A O 1
ATOM 818 N N . ALA A 1 113 ? -1.320 -11.553 -9.246 1.00 97.75 113 ALA A N 1
ATOM 819 C CA . ALA A 1 113 ? -1.504 -12.637 -10.205 1.00 97.75 113 ALA A CA 1
ATOM 820 C C . ALA A 1 113 ? -2.418 -12.212 -11.363 1.00 97.75 113 ALA A C 1
ATOM 822 O O . ALA A 1 113 ? -2.080 -12.440 -12.519 1.00 97.75 113 ALA A O 1
ATOM 823 N N . VAL A 1 114 ? -3.531 -11.533 -11.065 1.00 98.19 114 VAL A N 1
ATOM 824 C CA . VAL A 1 114 ? -4.462 -11.012 -12.079 1.00 98.19 114 VAL A CA 1
ATOM 825 C C . VAL A 1 114 ? -3.795 -9.946 -12.949 1.00 98.19 114 VAL A C 1
ATOM 827 O O . VAL A 1 114 ? -3.854 -10.042 -14.172 1.00 98.19 114 VAL A O 1
ATOM 830 N N . MET A 1 115 ? -3.120 -8.964 -12.344 1.00 97.81 115 MET A N 1
ATOM 831 C CA . MET A 1 115 ? -2.423 -7.906 -13.086 1.00 97.81 115 MET A CA 1
ATOM 832 C C . MET A 1 115 ? -1.337 -8.478 -13.999 1.00 97.81 115 MET A C 1
ATOM 834 O O . MET A 1 115 ? -1.235 -8.085 -15.159 1.00 97.81 115 MET A O 1
ATOM 838 N N . ALA A 1 116 ? -0.556 -9.441 -13.503 1.00 96.88 116 ALA A N 1
ATOM 839 C CA . ALA A 1 116 ? 0.461 -10.110 -14.299 1.00 96.88 116 ALA A CA 1
ATOM 840 C C . ALA A 1 116 ? -0.146 -11.007 -15.390 1.00 96.88 116 ALA A C 1
ATOM 842 O O . ALA A 1 116 ? 0.386 -11.047 -16.494 1.00 96.88 116 ALA A O 1
ATOM 843 N N . ALA A 1 117 ? -1.234 -11.729 -15.132 1.00 97.38 117 ALA A N 1
ATOM 844 C CA . ALA A 1 117 ? -1.819 -12.631 -16.123 1.00 97.38 117 ALA A CA 1
ATOM 845 C C . ALA A 1 117 ? -2.505 -11.873 -17.265 1.00 97.38 117 ALA A C 1
ATOM 847 O O . ALA A 1 117 ? -2.348 -12.248 -18.423 1.00 97.38 117 ALA A O 1
ATOM 848 N N . LEU A 1 118 ? -3.245 -10.812 -16.937 1.00 97.69 118 LEU A N 1
ATOM 849 C CA . LEU A 1 118 ? -4.112 -10.134 -17.899 1.00 97.69 118 LEU A CA 1
ATOM 850 C C . LEU A 1 118 ? -3.448 -8.955 -18.608 1.00 97.69 118 LEU A C 1
ATOM 852 O O . LEU A 1 118 ? -3.871 -8.636 -19.709 1.00 97.69 118 LEU A O 1
ATOM 856 N N . ASP A 1 119 ? -2.452 -8.308 -17.988 1.00 97.00 119 ASP A N 1
ATOM 857 C CA . ASP A 1 119 ? -1.871 -7.046 -18.475 1.00 97.00 119 ASP A CA 1
ATOM 858 C C . ASP A 1 119 ? -2.941 -6.050 -18.972 1.00 97.00 119 ASP A C 1
ATOM 860 O O . ASP A 1 119 ? -2.971 -5.680 -20.147 1.00 97.00 119 ASP A O 1
ATOM 864 N N . PRO A 1 120 ? -3.866 -5.623 -18.091 1.00 95.31 120 PRO A N 1
ATOM 865 C CA . PRO A 1 120 ? -5.076 -4.906 -18.501 1.00 95.31 120 PRO A CA 1
ATOM 866 C C . PRO A 1 120 ? -4.811 -3.537 -19.147 1.00 95.31 120 PRO A C 1
ATOM 868 O O . PRO A 1 120 ? -5.736 -2.924 -19.673 1.00 95.31 120 PRO A O 1
ATOM 871 N N . PHE A 1 121 ? -3.570 -3.050 -19.091 1.00 94.88 121 PHE A N 1
ATOM 872 C CA . PHE A 1 121 ? -3.155 -1.755 -19.621 1.00 94.88 121 PHE A CA 1
ATOM 873 C C . PHE A 1 121 ? -2.096 -1.872 -20.729 1.00 94.88 121 PHE A C 1
ATOM 875 O O . PHE A 1 121 ? -1.525 -0.856 -21.114 1.00 94.88 121 PHE A O 1
ATOM 882 N N . GLY A 1 122 ? -1.810 -3.084 -21.225 1.00 96.19 122 GLY A N 1
ATOM 883 C CA . GLY A 1 122 ? -0.834 -3.303 -22.298 1.00 96.19 122 GLY A CA 1
ATOM 884 C C . GLY A 1 122 ? 0.590 -2.864 -21.939 1.00 96.19 122 GLY A C 1
ATOM 885 O O . GLY A 1 122 ? 1.345 -2.430 -22.807 1.00 96.19 122 GLY A O 1
ATOM 886 N N . VAL A 1 123 ? 0.974 -2.947 -20.661 1.00 96.06 123 VAL A N 1
ATOM 887 C CA . VAL A 1 123 ? 2.277 -2.486 -20.155 1.00 96.06 123 VAL A CA 1
ATOM 888 C C . VAL A 1 123 ? 3.423 -3.234 -20.827 1.00 96.06 123 VAL A C 1
ATOM 890 O O . VAL A 1 123 ? 4.474 -2.648 -21.089 1.00 96.06 123 VAL A O 1
ATOM 893 N N . ARG A 1 124 ? 3.254 -4.528 -21.122 1.00 96.25 124 ARG A N 1
ATOM 894 C CA . ARG A 1 124 ? 4.298 -5.322 -21.785 1.00 96.25 124 ARG A CA 1
ATOM 895 C C . ARG A 1 124 ? 4.590 -4.822 -23.184 1.00 96.25 124 ARG A C 1
ATOM 897 O O . ARG A 1 124 ? 5.755 -4.708 -23.537 1.00 96.25 124 ARG A O 1
ATOM 904 N N . GLU A 1 125 ? 3.546 -4.524 -23.947 1.00 96.31 125 GLU A N 1
ATOM 905 C CA . GLU A 1 125 ? 3.676 -3.984 -25.296 1.00 96.31 125 GLU A CA 1
ATOM 906 C C . GLU A 1 125 ? 4.256 -2.566 -25.257 1.00 96.31 125 GLU A C 1
ATOM 908 O O . GLU A 1 125 ? 5.237 -2.280 -25.939 1.00 96.31 125 GLU A O 1
ATOM 913 N N . ALA A 1 126 ? 3.733 -1.712 -24.373 1.00 94.56 126 ALA A N 1
ATOM 914 C CA . ALA A 1 126 ? 4.170 -0.324 -24.229 1.00 94.56 126 ALA A CA 1
ATOM 915 C C . ALA A 1 126 ? 5.637 -0.166 -23.781 1.00 94.56 126 ALA A C 1
ATOM 917 O O . ALA A 1 126 ? 6.226 0.895 -23.974 1.00 94.56 126 ALA A O 1
ATOM 918 N N . SER A 1 127 ? 6.230 -1.199 -23.178 1.00 95.00 127 SER A N 1
ATOM 919 C CA . SER A 1 127 ? 7.610 -1.179 -22.670 1.00 95.00 127 SER A CA 1
ATOM 920 C C . SER A 1 127 ? 8.616 -1.931 -23.547 1.00 95.00 127 SER A C 1
ATOM 922 O O . SER A 1 127 ? 9.793 -2.032 -23.180 1.00 95.00 127 SER A O 1
ATOM 924 N N . LEU A 1 128 ? 8.192 -2.446 -24.709 1.00 93.50 128 LEU A N 1
ATOM 925 C CA . LEU A 1 128 ? 9.080 -3.150 -25.634 1.00 93.50 128 LEU A CA 1
ATOM 926 C C . LEU A 1 128 ? 10.257 -2.261 -26.052 1.00 93.50 128 LEU A C 1
ATOM 928 O O . LEU A 1 128 ? 10.086 -1.142 -26.524 1.00 93.50 128 LEU A O 1
ATOM 932 N N . GLY A 1 129 ? 11.476 -2.768 -25.857 1.00 92.00 129 GLY A N 1
ATOM 933 C CA . GLY A 1 129 ? 12.717 -2.056 -26.175 1.00 92.00 129 GLY A CA 1
ATOM 934 C C . GLY A 1 129 ? 13.117 -0.961 -25.177 1.00 92.00 129 GLY A C 1
ATOM 935 O O . GLY A 1 129 ? 14.276 -0.559 -25.180 1.00 92.00 129 GLY A O 1
ATOM 936 N N . ALA A 1 130 ? 12.210 -0.519 -24.299 1.00 93.44 130 ALA A N 1
ATOM 937 C CA . ALA A 1 130 ? 12.500 0.468 -23.258 1.00 93.44 130 ALA A CA 1
ATOM 938 C C . ALA A 1 130 ? 12.991 -0.182 -21.958 1.00 93.44 130 ALA A C 1
ATOM 940 O O . ALA A 1 130 ? 13.882 0.347 -21.293 1.00 93.44 130 ALA A O 1
ATOM 941 N N . TRP A 1 131 ? 12.425 -1.335 -21.590 1.00 95.75 131 TRP A N 1
ATOM 942 C CA . TRP A 1 131 ? 12.759 -2.025 -20.345 1.00 95.75 131 TRP A CA 1
ATOM 943 C C . TRP A 1 131 ? 13.428 -3.381 -20.577 1.00 95.75 131 TRP A C 1
ATOM 945 O O . TRP A 1 131 ? 13.236 -4.043 -21.598 1.00 95.75 131 TRP A O 1
ATOM 955 N N . ALA A 1 132 ? 14.200 -3.824 -19.582 1.00 94.50 132 ALA A N 1
ATOM 956 C CA . ALA A 1 132 ? 14.834 -5.136 -19.603 1.00 94.50 132 ALA A CA 1
ATOM 957 C C . ALA A 1 132 ? 13.790 -6.274 -19.641 1.00 94.50 132 ALA A C 1
ATOM 959 O O . ALA A 1 132 ? 12.688 -6.127 -19.092 1.00 94.50 132 ALA A O 1
ATOM 960 N N . PRO A 1 133 ? 14.135 -7.449 -20.203 1.00 93.75 133 PRO A N 1
ATOM 961 C CA . PRO A 1 133 ? 13.249 -8.607 -20.198 1.00 93.75 133 PRO A CA 1
ATOM 962 C C . PRO A 1 133 ? 12.691 -8.915 -18.798 1.00 93.75 133 PRO A C 1
ATOM 964 O O . PRO A 1 133 ? 13.413 -8.959 -17.800 1.00 93.75 133 PRO A O 1
ATOM 967 N N . GLY A 1 134 ? 11.372 -9.095 -18.713 1.00 94.69 134 GLY A N 1
ATOM 968 C CA . GLY A 1 134 ? 10.664 -9.390 -17.463 1.00 94.69 134 GLY A CA 1
ATOM 969 C C . GLY A 1 134 ? 10.382 -8.188 -16.550 1.00 94.69 134 GLY A C 1
ATOM 970 O O . GLY A 1 134 ? 9.612 -8.346 -15.601 1.00 94.69 134 GLY A O 1
ATOM 971 N N . ALA A 1 135 ? 10.921 -6.994 -16.828 1.00 96.81 135 ALA A N 1
ATOM 972 C CA . ALA A 1 135 ? 10.643 -5.787 -16.040 1.00 96.81 135 ALA A CA 1
ATOM 973 C C . ALA A 1 135 ? 9.153 -5.420 -16.044 1.00 96.81 135 ALA A C 1
ATOM 975 O O . ALA A 1 135 ? 8.582 -5.201 -14.980 1.00 96.81 135 ALA A O 1
ATOM 976 N N . ALA A 1 136 ? 8.491 -5.490 -17.202 1.00 97.25 136 ALA A N 1
ATOM 977 C CA . ALA A 1 136 ? 7.053 -5.244 -17.322 1.00 97.25 136 ALA A CA 1
ATOM 978 C C . AL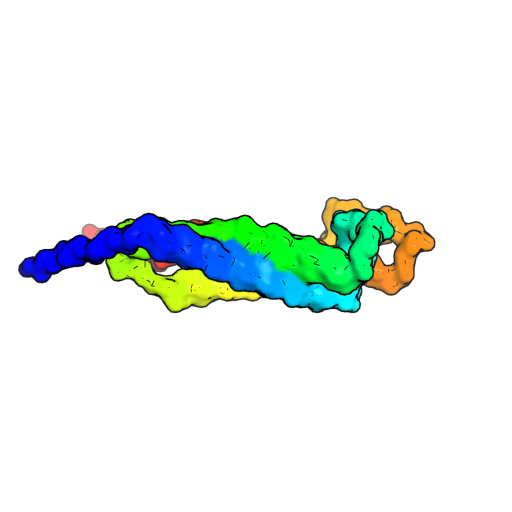A A 1 136 ? 6.207 -6.177 -16.438 1.00 97.25 136 ALA A C 1
ATOM 980 O O . ALA A 1 136 ? 5.253 -5.750 -15.793 1.00 97.25 136 ALA A O 1
ATOM 981 N N . THR A 1 137 ? 6.583 -7.456 -16.338 1.00 97.81 137 THR A N 1
ATOM 982 C CA . THR A 1 137 ? 5.890 -8.399 -15.449 1.00 97.81 137 THR A CA 1
ATOM 983 C C . THR A 1 137 ? 6.111 -8.037 -13.980 1.00 97.81 137 THR A C 1
ATOM 985 O O . THR A 1 137 ? 5.151 -8.041 -13.213 1.00 97.81 137 THR A O 1
ATOM 988 N N . ARG A 1 138 ? 7.337 -7.676 -13.570 1.00 98.12 138 ARG A N 1
ATOM 989 C CA . ARG A 1 138 ? 7.601 -7.223 -12.191 1.00 98.12 138 ARG A CA 1
ATOM 990 C C . ARG A 1 138 ? 6.864 -5.922 -11.868 1.00 98.12 138 ARG A C 1
ATOM 992 O O . ARG A 1 138 ? 6.330 -5.796 -10.770 1.00 98.12 138 ARG A O 1
ATOM 999 N N . TYR A 1 139 ? 6.777 -5.002 -12.827 1.00 98.19 139 TYR A N 1
ATOM 1000 C CA . TYR A 1 139 ? 5.986 -3.778 -12.728 1.00 98.19 139 TYR A CA 1
ATOM 1001 C C . TYR A 1 139 ? 4.508 -4.099 -12.471 1.00 98.19 139 TYR A C 1
ATOM 1003 O O . TYR A 1 139 ? 3.932 -3.599 -11.507 1.00 98.19 139 TYR A O 1
ATOM 1011 N N . LEU A 1 140 ? 3.904 -4.983 -13.275 1.00 98.19 140 LEU A N 1
ATOM 1012 C CA . LEU A 1 140 ? 2.507 -5.407 -13.113 1.00 98.19 140 LEU A CA 1
ATOM 1013 C C . LEU A 1 140 ? 2.264 -6.099 -11.766 1.00 98.19 140 LEU A C 1
ATOM 1015 O O . LEU A 1 140 ? 1.252 -5.836 -11.117 1.00 98.19 140 LEU A O 1
ATOM 1019 N N . VAL A 1 141 ? 3.203 -6.934 -11.309 1.00 98.25 141 VAL A N 1
ATOM 1020 C CA . VAL A 1 141 ? 3.160 -7.543 -9.969 1.00 98.25 141 VAL A CA 1
ATOM 1021 C C . VAL A 1 141 ? 3.194 -6.462 -8.886 1.00 98.25 141 VAL A C 1
ATOM 1023 O O . VAL A 1 141 ? 2.343 -6.473 -8.000 1.00 98.25 141 VAL A O 1
ATOM 1026 N N . CYS A 1 142 ? 4.117 -5.499 -8.963 1.00 98.00 142 CYS A N 1
ATOM 1027 C CA . CYS A 1 142 ? 4.193 -4.377 -8.022 1.00 98.00 142 CYS A CA 1
ATOM 1028 C C . CYS A 1 142 ? 2.918 -3.534 -8.011 1.00 98.00 142 CYS A C 1
ATOM 1030 O O . CYS A 1 142 ? 2.429 -3.176 -6.936 1.00 98.00 142 CYS A O 1
ATOM 1032 N N . TRP A 1 143 ? 2.349 -3.249 -9.180 1.00 97.88 143 TRP A N 1
ATOM 1033 C CA . TRP A 1 143 ? 1.086 -2.530 -9.282 1.00 97.88 143 TRP A CA 1
ATOM 1034 C C . TRP A 1 143 ? -0.050 -3.322 -8.629 1.00 97.88 143 TRP A C 1
ATOM 1036 O O . TRP A 1 143 ? -0.776 -2.793 -7.786 1.00 97.88 143 TRP A O 1
ATOM 1046 N N . GLY A 1 144 ? -0.154 -4.616 -8.931 1.00 98.12 144 GLY A N 1
ATOM 1047 C CA . GLY A 1 144 ? -1.136 -5.495 -8.308 1.00 98.12 144 GLY A CA 1
ATOM 1048 C C . GLY A 1 144 ? -0.960 -5.626 -6.795 1.00 98.12 144 GLY A C 1
ATOM 1049 O O . GLY A 1 144 ? -1.958 -5.689 -6.085 1.00 98.12 144 GLY A O 1
ATOM 1050 N N . LEU A 1 145 ? 0.272 -5.588 -6.277 1.00 98.44 145 LEU A N 1
ATOM 1051 C CA . LEU A 1 145 ? 0.540 -5.576 -4.834 1.00 98.44 145 LEU A CA 1
ATOM 1052 C C . LEU A 1 145 ? -0.025 -4.310 -4.177 1.00 98.44 145 LEU A C 1
ATOM 1054 O O . LEU A 1 145 ? -0.680 -4.405 -3.141 1.00 98.44 145 LEU A O 1
ATOM 1058 N N . HIS A 1 146 ? 0.161 -3.137 -4.788 1.00 97.88 146 HIS A N 1
ATOM 1059 C CA . HIS A 1 146 ? -0.409 -1.886 -4.276 1.00 97.88 146 HIS A CA 1
ATOM 1060 C C . HIS A 1 146 ? -1.937 -1.881 -4.358 1.00 97.88 146 HIS A C 1
ATOM 1062 O O . HIS A 1 146 ? -2.608 -1.586 -3.370 1.00 97.88 146 HIS A O 1
ATOM 1068 N N . ALA A 1 147 ? -2.496 -2.248 -5.515 1.00 96.94 147 ALA A N 1
ATOM 1069 C CA . ALA A 1 147 ? -3.942 -2.336 -5.704 1.00 96.94 147 ALA A CA 1
ATOM 1070 C C . ALA A 1 147 ? -4.575 -3.318 -4.705 1.00 96.94 147 ALA A C 1
ATOM 1072 O O . ALA A 1 147 ? -5.570 -2.989 -4.058 1.00 96.94 147 ALA A O 1
ATOM 1073 N N . GLY A 1 148 ? -3.953 -4.486 -4.519 1.00 98.00 148 GLY A N 1
ATOM 1074 C CA . GLY A 1 148 ? -4.368 -5.497 -3.553 1.00 98.00 148 GLY A CA 1
ATOM 1075 C C . GLY A 1 148 ? -4.280 -5.009 -2.110 1.00 98.00 148 GLY A C 1
ATOM 1076 O O . GLY A 1 148 ? -5.212 -5.232 -1.341 1.00 98.00 148 GLY A O 1
ATOM 1077 N N . ALA A 1 149 ? -3.222 -4.281 -1.744 1.00 97.69 149 ALA A N 1
ATOM 1078 C CA . ALA A 1 149 ? -3.094 -3.701 -0.411 1.00 97.69 149 ALA A CA 1
ATOM 1079 C C . ALA A 1 149 ? -4.247 -2.733 -0.095 1.00 97.69 149 ALA A C 1
ATOM 1081 O O . ALA A 1 149 ? -4.906 -2.873 0.939 1.00 97.69 149 ALA A O 1
ATOM 1082 N N . TYR A 1 150 ? -4.544 -1.795 -1.002 1.00 96.06 150 TYR A N 1
ATOM 1083 C CA . TYR A 1 150 ? -5.657 -0.858 -0.821 1.00 96.06 150 TYR A CA 1
ATOM 1084 C C . TYR A 1 150 ? -7.007 -1.574 -0.793 1.00 96.06 150 TYR A C 1
ATOM 1086 O O . TYR A 1 150 ? -7.797 -1.363 0.130 1.00 96.06 150 TYR A O 1
ATOM 1094 N N . LEU A 1 151 ? -7.263 -2.449 -1.769 1.00 97.38 151 LEU A N 1
ATOM 1095 C CA . LEU A 1 151 ? -8.520 -3.184 -1.871 1.00 97.38 151 LEU A CA 1
ATOM 1096 C C . LEU A 1 151 ? -8.766 -4.036 -0.624 1.00 97.38 151 LEU A C 1
ATOM 1098 O O . LEU A 1 151 ? -9.841 -3.969 -0.034 1.00 97.38 151 LEU A O 1
ATOM 1102 N N . GLY A 1 152 ? -7.763 -4.797 -0.194 1.00 97.38 152 GLY A N 1
ATOM 1103 C CA . GLY A 1 152 ? -7.860 -5.686 0.953 1.00 97.38 152 GLY A CA 1
ATOM 1104 C C . GLY A 1 152 ? -8.121 -4.945 2.262 1.00 97.38 152 GLY A C 1
ATOM 1105 O O . GLY A 1 152 ? -8.993 -5.358 3.029 1.00 97.38 152 GLY A O 1
ATOM 1106 N N . VAL A 1 153 ? -7.447 -3.811 2.499 1.00 96.75 153 VAL A N 1
ATOM 1107 C CA . VAL A 1 153 ? -7.730 -2.976 3.677 1.00 96.75 153 VAL A CA 1
ATOM 1108 C C . VAL A 1 153 ? -9.141 -2.396 3.611 1.00 96.75 153 VAL A C 1
ATOM 1110 O O . VAL A 1 153 ? -9.876 -2.511 4.588 1.00 96.75 153 VAL A O 1
ATOM 1113 N N . LEU A 1 154 ? -9.561 -1.820 2.480 1.00 95.75 154 LEU A N 1
ATOM 1114 C CA . LEU A 1 154 ? -10.894 -1.221 2.349 1.00 95.75 154 LEU A CA 1
ATOM 1115 C C . LEU A 1 154 ? -12.004 -2.264 2.536 1.00 95.75 154 LEU A C 1
ATOM 1117 O O . LEU A 1 154 ? -12.898 -2.077 3.364 1.00 95.75 154 LEU A O 1
ATOM 1121 N N . VAL A 1 155 ? -11.913 -3.398 1.842 1.00 95.88 155 VAL A N 1
ATOM 1122 C CA . VAL A 1 155 ? -12.845 -4.526 1.987 1.00 95.88 155 VAL A CA 1
ATOM 1123 C C . VAL A 1 155 ? -12.862 -5.014 3.436 1.00 95.88 155 VAL A C 1
ATOM 1125 O O . VAL A 1 155 ? -13.923 -5.147 4.048 1.00 95.88 155 VAL A O 1
ATOM 1128 N N . GLY A 1 156 ? -11.688 -5.206 4.032 1.00 94.69 156 GLY A N 1
ATOM 1129 C CA . GLY A 1 156 ? -11.532 -5.612 5.421 1.00 94.69 156 GLY A CA 1
ATOM 1130 C C . GLY A 1 156 ? -12.107 -4.625 6.437 1.00 94.69 156 GLY A C 1
ATOM 1131 O O . GLY A 1 156 ? -12.632 -5.038 7.467 1.00 94.69 156 GLY A O 1
ATOM 1132 N N . VAL A 1 157 ? -12.047 -3.322 6.172 1.00 94.50 157 VAL A N 1
ATOM 1133 C CA . VAL A 1 157 ? -12.603 -2.279 7.045 1.00 94.50 157 VAL A CA 1
ATOM 1134 C C . VAL A 1 157 ? -14.128 -2.263 6.953 1.00 94.50 157 VAL A C 1
ATOM 1136 O O . VAL A 1 157 ? -14.799 -2.296 7.996 1.00 94.50 157 VAL A O 1
ATOM 1139 N N . PHE A 1 158 ? -14.665 -2.266 5.728 1.00 91.56 158 PHE A N 1
ATOM 1140 C CA . PHE A 1 158 ? -16.075 -1.987 5.436 1.00 91.56 158 PHE A CA 1
ATOM 1141 C C . PHE A 1 158 ? -16.987 -3.202 5.353 1.00 91.56 158 PHE A C 1
ATOM 1143 O O . PHE A 1 158 ? -18.192 -3.032 5.514 1.00 91.56 158 PHE A O 1
ATOM 1150 N N . LEU A 1 159 ? -16.459 -4.419 5.178 1.00 87.31 159 LEU A N 1
ATOM 1151 C CA . LEU A 1 159 ? -17.298 -5.609 5.310 1.00 87.31 159 LEU A CA 1
ATOM 1152 C C . LEU A 1 159 ? -18.002 -5.569 6.687 1.00 87.31 159 LEU A C 1
ATOM 1154 O O . LEU A 1 159 ? -17.459 -5.079 7.689 1.00 87.31 159 LEU A O 1
ATOM 1158 N N . ASP A 1 160 ? -19.238 -6.034 6.755 1.00 69.69 160 ASP A N 1
ATOM 1159 C CA . ASP A 1 160 ? -19.927 -6.168 8.030 1.00 69.69 160 ASP A CA 1
ATOM 1160 C C . ASP A 1 160 ? -19.689 -7.571 8.562 1.00 69.69 160 ASP A C 1
ATOM 1162 O O . ASP A 1 160 ? -19.992 -8.562 7.910 1.00 69.69 160 ASP A O 1
ATOM 1166 N N . GLY A 1 161 ? -19.146 -7.666 9.777 1.00 60.59 161 GLY A N 1
ATOM 1167 C CA . GLY A 1 161 ? -18.926 -8.937 10.469 1.00 60.59 161 GLY A CA 1
ATOM 1168 C C . GLY A 1 161 ? -20.214 -9.587 10.975 1.00 60.59 161 GLY A C 1
ATOM 1169 O O . GLY A 1 161 ? -20.162 -10.314 11.964 1.00 60.59 161 GLY A O 1
ATOM 1170 N N . ARG A 1 162 ? -21.376 -9.297 10.370 1.00 57.16 162 ARG A N 1
ATOM 1171 C CA . ARG A 1 162 ? -22.582 -10.059 10.685 1.00 57.16 162 ARG A CA 1
ATOM 1172 C C . ARG A 1 162 ? -22.326 -11.474 10.169 1.00 57.16 162 ARG A C 1
ATOM 1174 O O . ARG A 1 162 ? -22.115 -11.620 8.965 1.00 57.16 162 ARG A O 1
ATOM 1181 N N . PRO A 1 163 ? -22.329 -12.510 11.028 1.00 47.06 163 PRO A N 1
ATOM 1182 C CA . PRO A 1 163 ? -22.448 -13.857 10.506 1.00 47.06 163 PRO A CA 1
ATOM 1183 C C . PRO A 1 163 ? -23.700 -13.857 9.634 1.00 47.06 163 PRO A C 1
ATOM 1185 O O . PRO A 1 163 ? -24.721 -13.284 10.031 1.00 47.06 163 PRO A O 1
ATOM 1188 N N . ALA A 1 164 ? -23.601 -14.421 8.433 1.00 43.31 164 ALA A N 1
ATOM 1189 C CA . ALA A 1 164 ? -24.771 -14.749 7.644 1.00 43.31 164 ALA A CA 1
ATOM 1190 C C . ALA A 1 164 ? -25.652 -15.615 8.550 1.00 43.31 164 ALA A C 1
ATOM 1192 O O . ALA A 1 164 ? -25.370 -16.791 8.766 1.00 43.31 164 ALA A O 1
ATOM 1193 N N . LEU A 1 165 ? -26.644 -14.997 9.194 1.00 45.94 165 LEU A N 1
ATOM 1194 C CA . LEU A 1 165 ? -27.638 -15.708 9.968 1.00 45.94 165 LEU A CA 1
ATOM 1195 C C . LEU A 1 165 ? -28.370 -16.545 8.936 1.00 45.94 165 LEU A C 1
ATOM 1197 O O . LEU A 1 165 ? -29.199 -16.025 8.186 1.00 45.94 165 LEU A O 1
ATOM 1201 N N . GLY A 1 166 ? -28.012 -17.829 8.877 1.00 42.44 166 GLY A N 1
ATOM 1202 C CA . GLY A 1 166 ? -28.885 -18.847 8.337 1.00 42.44 166 GLY A CA 1
ATOM 1203 C C . GLY A 1 166 ? -30.255 -18.567 8.929 1.00 42.44 166 GLY A C 1
ATOM 1204 O O . GLY A 1 166 ? -30.434 -18.593 10.149 1.00 42.44 166 GLY A O 1
ATOM 1205 N N . ARG A 1 167 ? -31.188 -18.161 8.069 1.00 44.66 167 ARG A N 1
ATOM 1206 C CA . ARG A 1 167 ? -32.595 -18.088 8.427 1.00 44.66 167 ARG A CA 1
ATOM 1207 C C . ARG A 1 167 ? -32.962 -19.503 8.846 1.00 44.66 167 ARG A C 1
ATOM 1209 O O . ARG A 1 167 ? -33.139 -20.360 7.988 1.00 44.66 167 ARG A O 1
ATOM 1216 N N . ALA A 1 168 ? -33.016 -19.760 10.148 1.00 49.78 168 ALA A N 1
ATOM 1217 C CA . ALA A 1 168 ? -33.731 -20.920 10.636 1.00 49.78 168 ALA A CA 1
ATOM 1218 C C . ALA A 1 168 ? -35.170 -20.781 10.106 1.00 49.78 168 ALA A C 1
ATOM 1220 O O . ALA A 1 168 ? -35.759 -19.703 10.281 1.00 49.78 168 ALA A O 1
ATOM 1221 N N . PRO A 1 169 ? -35.713 -21.787 9.400 1.00 53.50 169 PRO A N 1
ATOM 1222 C CA . PRO A 1 169 ? -37.113 -21.762 9.020 1.00 53.50 169 PRO A CA 1
ATOM 1223 C C . PRO A 1 169 ? -37.927 -21.666 10.312 1.00 53.50 169 PRO A C 1
ATOM 1225 O O . PRO A 1 169 ? -37.692 -22.415 11.261 1.00 53.50 169 PRO A O 1
ATOM 1228 N N . ARG A 1 170 ? -38.813 -20.670 10.390 1.00 53.62 170 ARG A N 1
ATOM 1229 C CA . ARG A 1 170 ? -39.794 -20.619 11.475 1.00 53.62 170 ARG A CA 1
ATOM 1230 C C . ARG A 1 170 ? -40.810 -21.748 11.243 1.00 53.62 170 ARG A C 1
ATOM 1232 O O . ARG A 1 170 ? -41.154 -21.954 10.077 1.00 53.62 170 ARG A O 1
ATOM 1239 N N . PRO A 1 171 ? -41.214 -22.469 12.304 1.00 64.88 171 PRO A N 1
ATOM 1240 C CA . PRO A 1 171 ? -42.245 -23.500 12.225 1.00 64.88 171 PRO A CA 1
ATOM 1241 C C . PRO A 1 171 ? -43.601 -22.918 11.818 1.00 64.88 171 PRO A C 1
ATOM 1243 O O . PRO A 1 171 ? -43.826 -21.709 12.073 1.00 64.88 171 PRO A O 1
#

Sequence (171 aa):
MAAVRPRAPASRPREYLAILAGALAAGACGALFDQVTATISPEYFLDGKGLAASSLPFRLAVAWTGFRGGLPLGALVTGVALLRAARSDRFSWRAWLARIMAALAAALAVCPAVMAALDPFGVREASLGAWAPGAATRYLVCWGLHAGAYLGVLVGVFLDGRPALGRAPRP